Protein AF-A0A8K0CTD5-F1 (afdb_monomer)

Sequence (59 aa):
MLFDDRDHIRELALRRIIKAREAESSTKRRIFKPPKINFSARDYTEIIVWHKCQVTPPP

Organism: Ignelater luminosus (NCBI:txid2038154)

Radius of gyration: 18.68 Å; Cα contacts (8 Å, |Δi|>4): 27; chains: 1; bounding box: 34×33×41 Å

Solvent-accessible surface area (backbone atoms only — not comparable to full-atom values): 3907 Å² total; per-residue (Å²): 80,77,86,38,90,51,62,73,48,22,51,53,39,50,54,53,53,52,51,51,62,58,68,46,69,84,51,87,76,81,76,84,73,80,68,78,70,41,88,84,46,90,48,80,76,55,27,51,59,63,94,76,48,85,80,75,79,84,133

Secondary structure (DSSP, 8-state):
-TT-SSHHHHHHHHHHHHHHHHHGGGS------PPPB-TT-SSGGGTB-GGGS-PPPP-

Structure (mmCIF, N/CA/C/O backbone):
data_AF-A0A8K0CTD5-F1
#
_entry.id   AF-A0A8K0CTD5-F1
#
loop_
_atom_site.group_PDB
_atom_site.id
_atom_site.type_symbol
_atom_site.label_atom_id
_atom_site.label_alt_id
_atom_site.label_comp_id
_atom_site.label_asym_id
_atom_site.label_entity_id
_atom_site.label_seq_id
_atom_site.pdbx_PDB_ins_code
_atom_site.Cartn_x
_atom_site.Cartn_y
_atom_site.Cartn_z
_atom_site.occupancy
_atom_site.B_iso_or_equiv
_atom_site.auth_seq_id
_atom_site.auth_comp_id
_atom_site.auth_asym_id
_atom_site.auth_atom_id
_atom_site.pdbx_PDB_model_num
ATOM 1 N N . MET A 1 1 ? 4.719 -4.143 -18.942 1.00 72.00 1 MET A N 1
ATOM 2 C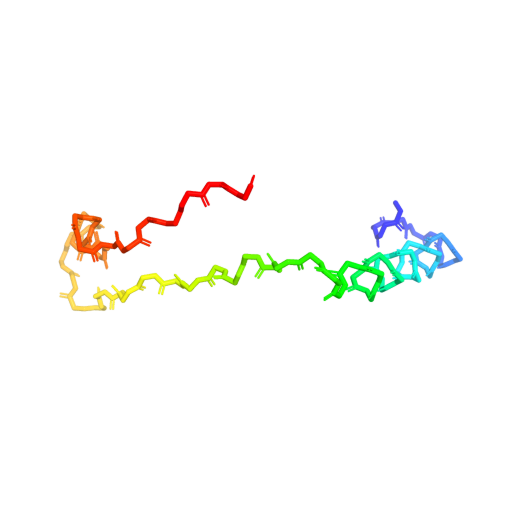 CA . MET A 1 1 ? 5.592 -2.958 -18.755 1.00 72.00 1 MET A CA 1
ATOM 3 C C . MET A 1 1 ? 6.426 -3.066 -17.486 1.00 72.00 1 MET A C 1
ATOM 5 O O . MET A 1 1 ? 7.627 -3.193 -17.619 1.00 72.00 1 MET A O 1
ATOM 9 N N . LEU A 1 2 ? 5.838 -3.070 -16.279 1.00 81.62 2 LEU A N 1
ATOM 10 C CA . LEU A 1 2 ? 6.621 -3.255 -15.041 1.00 81.62 2 LEU A CA 1
ATOM 11 C C . LEU A 1 2 ? 6.981 -4.727 -14.759 1.00 81.62 2 LEU A C 1
ATOM 13 O O . LEU A 1 2 ? 8.026 -5.012 -14.194 1.00 81.62 2 LEU A O 1
ATOM 17 N N . PHE A 1 3 ? 6.130 -5.652 -15.204 1.00 87.06 3 PHE A N 1
ATOM 18 C CA . PHE A 1 3 ? 6.370 -7.100 -15.196 1.00 87.06 3 PHE A CA 1
ATOM 19 C C . PHE A 1 3 ? 6.766 -7.623 -16.587 1.00 87.06 3 PHE A C 1
ATOM 21 O O . PHE A 1 3 ? 6.509 -8.771 -16.909 1.00 87.06 3 PHE A O 1
ATOM 28 N N . ASP A 1 4 ? 7.293 -6.754 -17.459 1.00 92.00 4 ASP A N 1
ATOM 29 C CA . ASP A 1 4 ? 7.844 -7.209 -18.743 1.00 92.00 4 ASP A CA 1
ATOM 30 C C . ASP A 1 4 ? 9.243 -7.794 -18.499 1.00 92.00 4 ASP A C 1
AT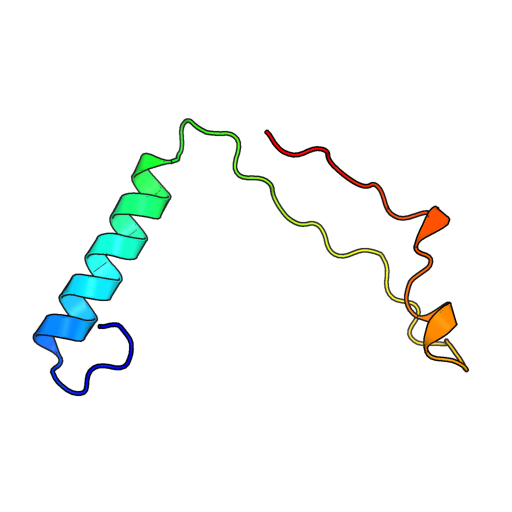OM 32 O O . ASP A 1 4 ? 10.020 -7.237 -17.710 1.00 92.00 4 ASP A O 1
ATOM 36 N N . ASP A 1 5 ? 9.563 -8.894 -19.175 1.00 93.00 5 ASP A N 1
ATOM 37 C CA . ASP A 1 5 ? 10.858 -9.572 -19.048 1.00 93.00 5 ASP A CA 1
ATOM 38 C C . ASP A 1 5 ? 12.001 -8.735 -19.629 1.00 93.00 5 ASP A C 1
ATOM 40 O O . ASP A 1 5 ? 13.147 -8.851 -19.201 1.00 93.00 5 ASP A O 1
ATOM 44 N N . ARG A 1 6 ? 11.695 -7.827 -20.562 1.00 96.00 6 ARG A N 1
ATOM 45 C CA . ARG A 1 6 ? 12.692 -6.946 -21.172 1.00 96.00 6 ARG A CA 1
ATOM 46 C C . ARG A 1 6 ? 13.039 -5.791 -20.241 1.00 96.00 6 ARG A C 1
ATOM 48 O O . ARG A 1 6 ? 12.211 -4.915 -19.975 1.00 96.00 6 ARG A O 1
ATOM 55 N N . ASP A 1 7 ? 14.303 -5.731 -19.835 1.00 94.25 7 ASP A N 1
ATOM 56 C CA . ASP A 1 7 ? 14.787 -4.745 -18.862 1.00 94.25 7 ASP A CA 1
ATOM 57 C C . ASP A 1 7 ? 14.556 -3.294 -19.300 1.00 94.25 7 ASP A C 1
ATOM 59 O O . ASP A 1 7 ? 14.082 -2.481 -18.507 1.00 94.25 7 ASP A O 1
ATOM 63 N N . HIS A 1 8 ? 14.771 -2.973 -20.580 1.00 94.25 8 HIS A N 1
ATOM 64 C CA . HIS A 1 8 ? 14.555 -1.617 -21.102 1.00 94.25 8 HIS A CA 1
ATOM 65 C C . HIS A 1 8 ? 13.087 -1.161 -20.997 1.00 94.25 8 HIS A C 1
ATOM 67 O O . HIS A 1 8 ? 12.810 0.022 -20.791 1.00 94.25 8 HIS A O 1
ATOM 73 N N . ILE A 1 9 ? 12.124 -2.086 -21.100 1.00 94.94 9 ILE A N 1
ATOM 74 C CA . ILE A 1 9 ? 10.697 -1.771 -20.936 1.00 94.94 9 ILE A CA 1
ATOM 75 C C . ILE A 1 9 ? 10.361 -1.556 -19.461 1.00 94.94 9 ILE A C 1
ATOM 77 O O . ILE A 1 9 ? 9.596 -0.643 -19.131 1.00 94.94 9 ILE A O 1
ATOM 81 N N . ARG A 1 10 ? 10.950 -2.360 -18.572 1.00 95.19 10 ARG A N 1
ATOM 82 C CA . ARG A 1 10 ? 10.774 -2.240 -17.122 1.00 95.19 10 ARG A CA 1
ATOM 83 C C . ARG A 1 10 ? 11.326 -0.925 -16.596 1.00 95.19 10 ARG A C 1
ATOM 85 O O . ARG A 1 10 ? 10.646 -0.217 -15.854 1.00 95.19 10 ARG A O 1
ATOM 92 N N . GLU A 1 11 ? 12.519 -0.567 -17.049 1.00 95.50 11 GLU A N 1
ATOM 93 C CA . GLU A 1 11 ? 13.160 0.699 -16.732 1.00 95.50 11 GLU A CA 1
ATOM 94 C C . GLU A 1 11 ? 12.323 1.885 -17.226 1.00 95.50 11 GLU A C 1
ATOM 96 O O . GLU A 1 11 ? 12.055 2.823 -16.470 1.00 95.50 11 GLU A O 1
ATOM 101 N N . LEU A 1 12 ? 11.832 1.825 -18.468 1.00 95.50 12 LEU A N 1
ATOM 102 C CA . LEU A 1 12 ? 10.962 2.862 -19.017 1.00 95.50 12 LEU A CA 1
ATOM 103 C C . LEU A 1 12 ? 9.667 3.016 -18.203 1.00 95.50 12 LEU A C 1
ATOM 105 O O . LEU A 1 12 ? 9.224 4.141 -17.956 1.00 95.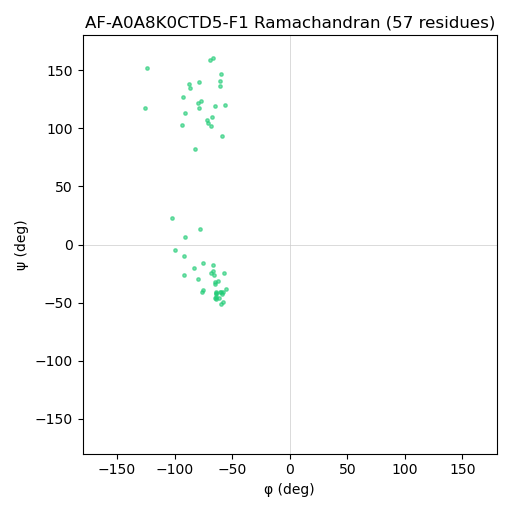50 12 LEU A O 1
ATOM 109 N N . ALA A 1 13 ? 9.067 1.906 -17.763 1.00 94.75 13 ALA A N 1
ATOM 110 C CA . ALA A 1 13 ? 7.875 1.915 -16.920 1.00 94.75 13 ALA A CA 1
ATOM 111 C C . ALA A 1 13 ? 8.145 2.566 -15.554 1.00 94.75 13 ALA A C 1
ATOM 113 O O . ALA A 1 13 ? 7.388 3.442 -15.131 1.00 94.75 13 ALA A O 1
ATOM 114 N N . LEU A 1 14 ? 9.248 2.191 -14.899 1.00 94.00 14 LEU A N 1
ATOM 115 C CA . LEU A 1 14 ? 9.689 2.770 -13.627 1.00 94.00 14 LEU A CA 1
ATOM 116 C C . LEU A 1 14 ? 9.893 4.284 -13.736 1.00 94.00 14 LEU A C 1
ATOM 118 O O . LEU A 1 14 ? 9.330 5.039 -12.943 1.00 94.00 14 LEU A O 1
ATOM 122 N N . ARG A 1 15 ? 10.619 4.738 -14.765 1.00 94.25 15 ARG A N 1
ATOM 123 C CA . ARG A 1 15 ? 10.861 6.168 -15.019 1.00 94.25 15 ARG A CA 1
ATOM 124 C C . ARG A 1 15 ? 9.558 6.947 -15.203 1.00 94.25 15 ARG A C 1
ATOM 126 O O . ARG A 1 15 ? 9.408 8.036 -14.653 1.00 94.25 15 ARG A O 1
ATOM 133 N N . ARG A 1 16 ? 8.593 6.390 -15.944 1.00 91.81 16 ARG A N 1
ATOM 134 C CA . ARG A 1 16 ? 7.275 7.017 -16.150 1.00 91.81 16 ARG A CA 1
ATOM 135 C C . ARG A 1 16 ? 6.479 7.135 -14.848 1.00 91.81 16 ARG A C 1
ATOM 137 O O . ARG A 1 16 ? 5.890 8.184 -14.610 1.00 91.81 16 ARG A O 1
ATOM 144 N N . ILE A 1 17 ? 6.494 6.107 -13.997 1.00 89.56 17 ILE A N 1
ATOM 145 C CA . ILE A 1 17 ? 5.799 6.125 -12.698 1.00 89.56 17 ILE A CA 1
ATOM 146 C C . ILE A 1 17 ? 6.409 7.165 -11.760 1.00 89.56 17 ILE A C 1
ATOM 148 O O . ILE A 1 17 ? 5.669 7.924 -11.137 1.00 89.56 17 ILE A O 1
ATOM 152 N N . ILE A 1 18 ? 7.741 7.215 -11.664 1.00 89.25 18 ILE A N 1
ATOM 153 C CA . ILE A 1 18 ? 8.445 8.197 -10.828 1.00 89.25 18 ILE A CA 1
ATOM 154 C C . ILE A 1 18 ? 8.095 9.613 -11.293 1.00 89.25 18 ILE A C 1
ATOM 156 O O . ILE A 1 18 ? 7.596 10.408 -10.500 1.00 89.25 18 ILE A O 1
ATOM 160 N N . LYS A 1 19 ? 8.223 9.886 -12.597 1.00 88.12 19 LYS A N 1
ATOM 161 C CA . LYS A 1 19 ? 7.912 11.199 -13.174 1.00 88.12 19 LYS A CA 1
ATOM 162 C C . LYS A 1 19 ? 6.455 11.619 -12.956 1.00 88.12 19 LYS A C 1
ATOM 164 O O . LYS A 1 19 ? 6.200 12.777 -12.647 1.00 88.12 19 LYS A O 1
ATOM 169 N N . ALA A 1 20 ? 5.496 10.699 -13.087 1.00 82.31 20 ALA A N 1
ATOM 170 C CA . ALA A 1 20 ? 4.085 10.986 -12.816 1.00 82.31 20 ALA A CA 1
ATOM 171 C C . ALA A 1 20 ? 3.845 11.331 -11.336 1.00 82.31 20 ALA A C 1
ATOM 173 O O . ALA A 1 20 ? 3.158 12.301 -11.023 1.00 82.31 20 ALA A O 1
ATOM 174 N N . ARG A 1 21 ? 4.472 10.588 -10.413 1.00 77.75 21 ARG A N 1
ATOM 175 C CA . ARG A 1 21 ? 4.387 10.862 -8.970 1.00 77.75 21 ARG A CA 1
ATOM 176 C C . ARG A 1 21 ? 5.019 12.199 -8.582 1.00 77.75 21 ARG A C 1
ATOM 178 O O . ARG A 1 21 ? 4.569 12.811 -7.617 1.00 77.75 21 ARG A O 1
ATOM 185 N N . GLU A 1 22 ? 6.059 12.635 -9.279 1.00 81.00 22 GLU A N 1
ATOM 186 C CA . GLU A 1 22 ? 6.688 13.943 -9.059 1.00 81.00 22 GLU A CA 1
ATOM 187 C C . GLU A 1 22 ? 5.852 15.087 -9.650 1.00 81.00 22 GLU A C 1
ATOM 189 O O . GLU A 1 22 ? 5.677 16.115 -8.997 1.00 81.00 22 GLU A O 1
ATOM 194 N N . ALA A 1 23 ? 5.277 14.894 -10.842 1.00 73.56 23 ALA A N 1
ATOM 195 C CA . ALA A 1 23 ? 4.449 15.893 -11.518 1.00 73.56 23 ALA A CA 1
ATOM 196 C C . ALA A 1 23 ? 3.150 16.218 -10.756 1.00 73.56 23 ALA A C 1
ATOM 198 O O . ALA A 1 23 ? 2.721 17.368 -10.736 1.00 73.56 23 ALA A O 1
ATOM 199 N N . GLU A 1 24 ? 2.557 15.239 -10.067 1.00 61.78 24 GLU A N 1
ATOM 200 C CA . GLU A 1 24 ? 1.343 15.431 -9.257 1.00 61.78 24 GLU A CA 1
ATOM 201 C C . GLU A 1 24 ? 1.585 16.093 -7.885 1.00 61.78 24 GLU A C 1
ATOM 203 O O . GLU A 1 24 ? 0.700 16.111 -7.033 1.00 61.78 24 GLU A O 1
ATOM 208 N N . SER A 1 25 ? 2.764 16.675 -7.644 1.00 57.03 25 SER A N 1
ATOM 209 C CA . SER A 1 25 ? 3.069 17.427 -6.414 1.00 57.03 25 SER A CA 1
ATOM 210 C C . SER A 1 25 ? 2.099 18.598 -6.144 1.00 57.03 25 SER A C 1
ATOM 212 O O . SER A 1 25 ? 1.900 18.981 -4.991 1.00 57.03 25 SER A O 1
ATOM 214 N N . SER A 1 26 ? 1.448 19.145 -7.180 1.00 59.38 26 SER A N 1
ATOM 215 C CA . SER A 1 26 ? 0.467 20.236 -7.050 1.00 59.38 26 SER A CA 1
ATOM 216 C C . SER A 1 26 ? -0.948 19.771 -6.681 1.00 59.38 26 SER A C 1
ATOM 218 O O . SER A 1 26 ? -1.740 20.561 -6.163 1.00 59.38 26 SER A O 1
ATOM 220 N N . THR A 1 27 ? -1.286 18.500 -6.909 1.00 64.56 27 THR A N 1
ATOM 221 C CA . THR A 1 27 ? -2.592 17.933 -6.566 1.00 64.56 27 THR A CA 1
ATOM 222 C C . THR A 1 27 ? -2.491 17.316 -5.174 1.00 64.56 27 THR A C 1
ATOM 224 O O . THR A 1 27 ? -1.591 16.523 -4.905 1.00 64.56 27 THR A O 1
ATOM 227 N N . LYS A 1 28 ? -3.389 17.678 -4.245 1.00 67.19 28 LYS A N 1
ATOM 228 C CA . LYS A 1 28 ? -3.411 17.102 -2.888 1.00 67.19 28 LYS A CA 1
ATOM 229 C C . LYS A 1 28 ? -3.585 15.583 -2.981 1.00 67.19 28 LYS A C 1
ATOM 231 O O . LYS A 1 28 ? -4.707 15.088 -3.044 1.00 67.19 28 LYS A O 1
ATOM 236 N N . ARG A 1 29 ? -2.476 14.836 -2.979 1.00 67.25 29 ARG A N 1
ATOM 237 C CA . ARG A 1 29 ? -2.496 13.373 -2.943 1.00 67.25 29 ARG A CA 1
ATOM 238 C C . ARG A 1 29 ? -3.289 12.939 -1.724 1.00 67.25 29 ARG A C 1
ATOM 240 O O . ARG A 1 29 ? -2.937 13.272 -0.591 1.00 67.25 29 ARG A O 1
ATOM 247 N N . ARG A 1 30 ? -4.369 12.194 -1.951 1.00 68.75 30 ARG A N 1
ATOM 248 C CA . ARG A 1 30 ? -5.161 11.627 -0.866 1.00 68.75 30 ARG A CA 1
ATOM 249 C C . ARG A 1 30 ? -4.322 10.556 -0.178 1.00 68.75 30 ARG A C 1
ATOM 251 O O . ARG A 1 30 ? -4.167 9.450 -0.684 1.00 68.75 30 ARG A O 1
ATOM 258 N N . ILE A 1 31 ? -3.755 10.899 0.974 1.00 71.81 31 I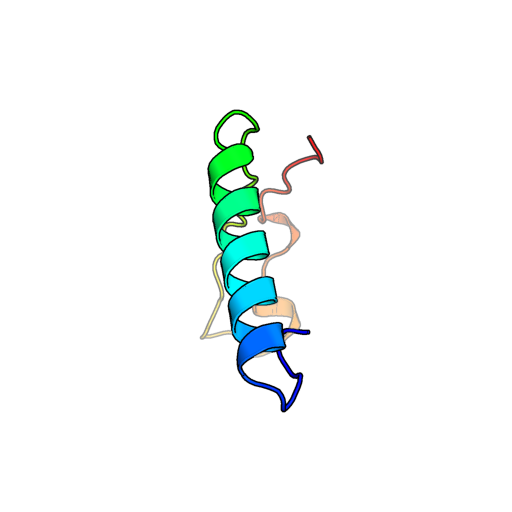LE A N 1
ATOM 259 C CA . ILE A 1 31 ? -3.048 9.936 1.816 1.00 71.81 31 ILE A CA 1
ATOM 260 C C . ILE A 1 31 ? -4.111 9.035 2.438 1.00 71.81 31 ILE A C 1
ATOM 262 O O . ILE A 1 31 ? -4.867 9.471 3.310 1.00 71.81 31 ILE A O 1
ATOM 266 N N . PHE A 1 32 ? -4.192 7.786 1.975 1.00 72.50 32 PHE A N 1
ATOM 267 C CA . PHE A 1 32 ? -5.019 6.787 2.636 1.00 72.50 32 PHE A CA 1
ATOM 268 C C . PHE A 1 32 ? -4.407 6.486 4.002 1.00 72.50 32 PHE A C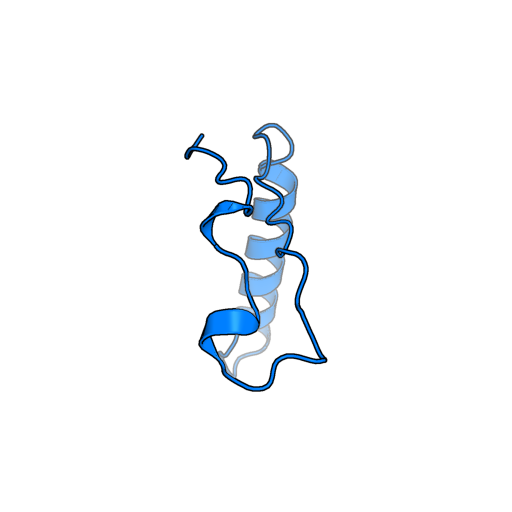 1
ATOM 270 O O . PHE A 1 32 ? -3.328 5.902 4.100 1.00 72.50 32 PHE A O 1
ATOM 277 N N . LYS A 1 33 ? -5.0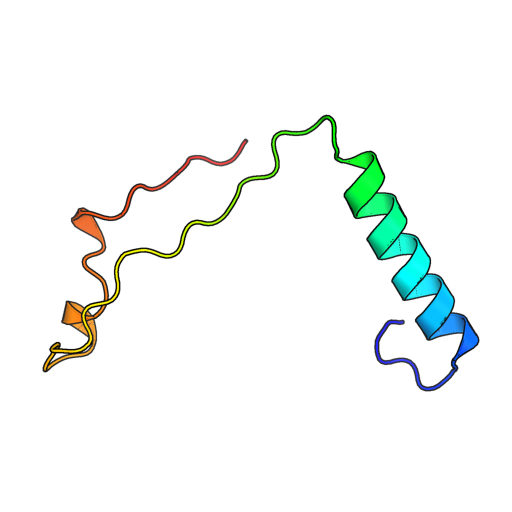86 6.923 5.062 1.00 78.25 33 LYS A N 1
ATOM 278 C CA . LYS A 1 33 ? -4.740 6.541 6.427 1.00 78.25 33 LYS A CA 1
ATOM 279 C C . LYS A 1 33 ? -5.540 5.286 6.763 1.00 78.25 33 LYS A C 1
ATOM 281 O O . LYS A 1 33 ? -6.767 5.385 6.821 1.00 78.25 33 LYS A O 1
ATOM 286 N N . PRO A 1 34 ? -4.891 4.125 6.947 1.00 77.94 34 PRO A N 1
ATOM 287 C CA . PRO A 1 34 ? -5.608 2.927 7.341 1.00 77.94 34 PRO A CA 1
ATOM 288 C C . PRO A 1 34 ? -6.300 3.166 8.693 1.00 77.94 34 PRO A C 1
ATOM 290 O O . PRO A 1 34 ? -5.732 3.835 9.565 1.00 77.94 34 PRO A O 1
ATOM 293 N N . PRO A 1 35 ? -7.532 2.666 8.873 1.00 83.38 35 PRO A N 1
ATOM 294 C CA . PRO A 1 35 ? -8.237 2.791 10.137 1.00 83.38 35 PRO A CA 1
ATOM 295 C C . PRO A 1 35 ? -7.537 1.986 11.234 1.00 83.38 35 PRO A C 1
ATOM 297 O O . PRO A 1 35 ? -6.758 1.072 10.964 1.00 83.38 35 PRO A O 1
ATOM 300 N N . LYS A 1 36 ? -7.818 2.324 12.495 1.00 87.94 36 LYS A N 1
ATOM 301 C CA . LYS A 1 36 ? -7.262 1.592 13.636 1.00 87.94 36 LYS A CA 1
ATOM 302 C C . LYS A 1 36 ? -7.804 0.160 13.635 1.00 87.94 36 LYS A C 1
ATOM 304 O O . LYS A 1 36 ? -9.010 -0.037 13.751 1.00 87.94 36 LYS A O 1
ATOM 309 N N . ILE A 1 37 ? -6.898 -0.806 13.524 1.00 90.25 37 ILE A N 1
ATOM 310 C CA . ILE A 1 37 ? -7.204 -2.239 13.517 1.00 90.25 37 ILE A CA 1
ATOM 311 C C . ILE A 1 37 ? -7.253 -2.754 14.961 1.00 90.25 37 ILE A C 1
ATOM 313 O O . ILE A 1 37 ? -6.376 -2.432 15.767 1.00 90.25 37 ILE A O 1
ATOM 317 N N . ASN A 1 38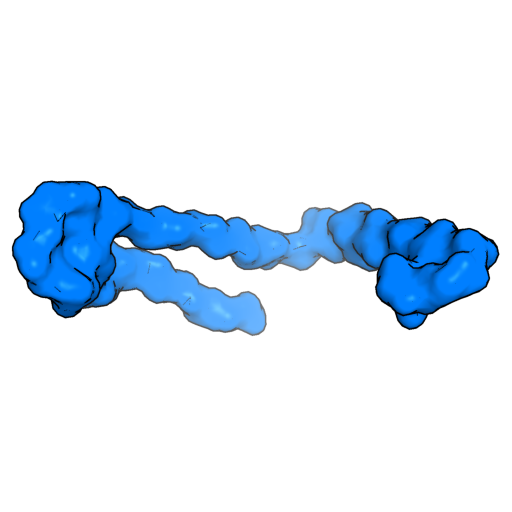 ? -8.271 -3.551 15.289 1.00 91.31 38 ASN A N 1
ATOM 318 C CA . ASN A 1 38 ? -8.384 -4.244 16.570 1.00 91.31 38 ASN A CA 1
ATOM 319 C C . ASN A 1 38 ? -7.808 -5.666 16.472 1.00 91.31 38 ASN A C 1
ATOM 321 O O . ASN A 1 38 ? -8.457 -6.567 15.952 1.00 91.31 38 ASN A O 1
ATOM 325 N N . PHE A 1 39 ? -6.601 -5.874 17.000 1.00 90.81 39 PHE A N 1
ATOM 326 C CA . PHE A 1 39 ? -5.952 -7.193 17.011 1.00 90.81 39 PHE A CA 1
ATOM 327 C C . PHE A 1 39 ? -6.531 -8.166 18.044 1.00 90.81 39 PHE A C 1
ATOM 329 O O . PHE A 1 39 ? -6.299 -9.365 17.942 1.00 90.81 39 PHE A O 1
ATOM 336 N N . SER A 1 40 ? -7.289 -7.667 19.019 1.00 93.81 40 SER A N 1
ATOM 337 C CA . SER A 1 40 ? -7.947 -8.494 20.037 1.00 93.81 40 SER A CA 1
ATOM 338 C C . SER A 1 40 ? -9.363 -8.918 19.629 1.00 93.81 40 SER A C 1
ATOM 340 O O . SER A 1 40 ? -10.096 -9.464 20.454 1.00 93.81 40 SER A O 1
ATOM 342 N N . ALA A 1 41 ? -9.772 -8.618 18.393 1.00 92.31 41 ALA A N 1
ATOM 343 C CA . ALA A 1 41 ? -11.080 -8.970 17.856 1.00 92.31 41 ALA A CA 1
ATOM 344 C C . ALA A 1 41 ? -11.275 -10.491 17.840 1.00 92.31 41 ALA A C 1
ATOM 346 O O . ALA A 1 41 ? -10.372 -11.240 17.462 1.00 92.31 41 ALA A O 1
ATOM 347 N N . ARG A 1 42 ? -12.465 -10.942 18.249 1.00 93.56 42 ARG A N 1
ATOM 348 C CA . ARG A 1 42 ? -12.838 -12.367 18.196 1.00 93.56 42 ARG A CA 1
ATOM 349 C C . ARG A 1 42 ? -13.539 -12.729 16.894 1.00 93.56 42 ARG A C 1
ATOM 351 O O . ARG A 1 42 ? -13.468 -13.880 16.478 1.00 93.56 42 ARG A O 1
ATOM 358 N N . ASP A 1 43 ? -14.181 -11.748 16.269 1.00 91.62 43 ASP A N 1
ATOM 359 C CA . ASP A 1 43 ? -14.840 -11.878 14.976 1.00 91.62 43 ASP A CA 1
ATOM 360 C C . ASP A 1 43 ? -14.296 -10.850 13.972 1.00 91.62 43 ASP A C 1
ATOM 362 O O . ASP A 1 43 ? -13.847 -9.761 14.339 1.00 91.62 43 ASP A O 1
ATOM 366 N N . TYR A 1 44 ? -14.342 -11.183 12.681 1.00 88.25 44 TYR A N 1
ATOM 367 C CA . TYR A 1 44 ? -13.781 -10.341 11.621 1.00 88.25 44 TYR A CA 1
ATOM 368 C C . TYR A 1 44 ? -14.520 -9.003 11.477 1.00 88.25 44 TYR A C 1
ATOM 370 O O . TYR A 1 44 ? -13.929 -8.006 11.053 1.00 88.25 44 TYR A O 1
ATOM 378 N N . THR A 1 45 ? -15.794 -8.961 11.873 1.00 88.50 45 THR A N 1
ATOM 379 C CA . THR A 1 45 ? -16.617 -7.745 11.873 1.00 88.50 45 THR A CA 1
ATOM 380 C C . THR A 1 45 ? -16.133 -6.702 12.886 1.00 88.50 45 THR A C 1
ATOM 382 O O . THR A 1 45 ? -16.354 -5.506 12.697 1.00 88.50 45 THR A O 1
ATOM 385 N N . GLU A 1 46 ? -15.406 -7.126 13.923 1.00 89.56 46 GLU A N 1
ATOM 386 C CA . GLU A 1 46 ? -14.894 -6.267 14.996 1.00 89.56 46 GLU A CA 1
ATOM 387 C C . GLU A 1 46 ? -13.477 -5.740 14.722 1.00 89.56 46 GLU A C 1
ATOM 389 O O . GLU A 1 46 ? -12.985 -4.869 15.446 1.00 89.56 46 GLU A O 1
ATOM 394 N N . ILE A 1 47 ? -12.808 -6.262 13.685 1.00 92.69 47 ILE A N 1
ATOM 395 C CA . ILE A 1 47 ? -11.430 -5.891 13.333 1.00 92.69 47 ILE A CA 1
ATOM 396 C C . ILE A 1 47 ? -11.363 -4.415 12.933 1.00 92.69 47 ILE A C 1
ATOM 398 O O . ILE A 1 47 ? -10.426 -3.709 13.316 1.00 92.69 47 ILE A O 1
ATOM 402 N N . ILE A 1 48 ? -12.359 -3.942 12.176 1.00 91.06 48 ILE A N 1
ATOM 403 C CA . ILE A 1 48 ? -12.461 -2.553 11.729 1.00 91.06 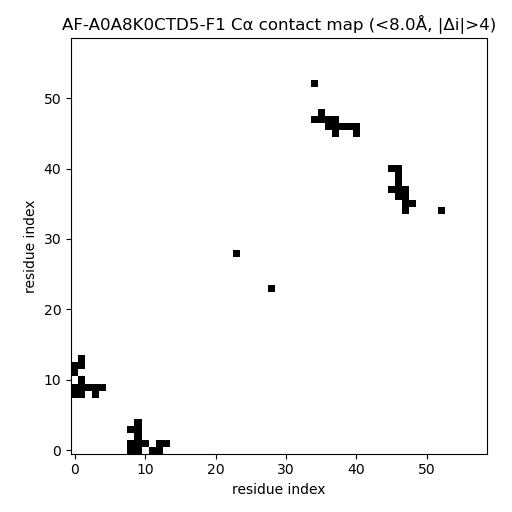48 ILE A CA 1
ATOM 404 C C . ILE A 1 48 ? -13.820 -1.994 12.127 1.0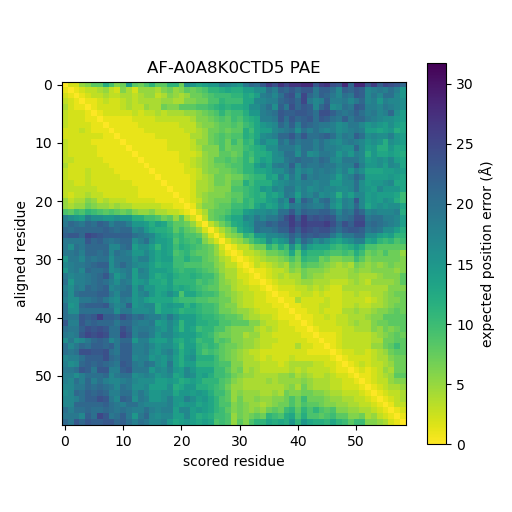0 91.06 48 ILE A C 1
ATOM 406 O O . ILE A 1 48 ? -14.868 -2.402 11.634 1.00 91.06 48 ILE A O 1
ATOM 410 N N . VAL A 1 49 ? -13.789 -0.971 12.975 1.00 87.94 49 VAL A N 1
ATOM 411 C CA . VAL A 1 49 ? -14.989 -0.245 13.382 1.00 87.94 49 VAL A CA 1
ATOM 412 C C . VAL A 1 49 ? -15.348 0.792 12.311 1.00 87.94 49 VAL A C 1
ATOM 414 O O . VAL A 1 49 ? -15.003 1.971 12.421 1.00 87.94 49 VAL A O 1
ATOM 417 N N . TRP A 1 50 ? -16.039 0.352 11.257 1.00 83.62 50 TRP A N 1
ATOM 418 C CA . TRP A 1 50 ? -16.356 1.169 10.075 1.00 83.62 50 TRP A CA 1
ATOM 419 C C . TRP A 1 50 ? -17.090 2.475 10.393 1.00 83.62 50 TRP A C 1
ATOM 421 O O . TRP A 1 50 ? -16.756 3.512 9.828 1.00 83.62 50 TRP A O 1
ATOM 431 N N . HIS A 1 51 ? -18.019 2.469 11.354 1.00 82.56 51 HIS A N 1
ATOM 432 C CA . HIS A 1 51 ? -18.778 3.668 11.736 1.00 82.56 51 HIS A CA 1
ATOM 433 C C . HIS A 1 51 ? -17.922 4.769 12.391 1.00 82.56 51 HIS A C 1
ATOM 435 O O . HIS A 1 51 ? -18.350 5.916 12.461 1.00 82.56 51 HIS A O 1
ATOM 441 N N . LYS A 1 52 ? -16.714 4.438 12.874 1.00 83.06 52 LYS A N 1
ATOM 442 C CA . LYS A 1 52 ? -15.745 5.406 13.421 1.00 83.06 52 LYS A CA 1
ATOM 443 C C . LYS A 1 52 ? -14.656 5.784 12.415 1.00 83.06 52 LYS A C 1
ATOM 445 O O . LYS A 1 52 ? -13.810 6.621 12.723 1.00 83.06 52 LYS A O 1
ATOM 450 N N . CYS A 1 53 ? -14.633 5.158 11.239 1.00 84.81 53 CYS A N 1
ATOM 451 C CA . CYS A 1 53 ? -13.631 5.438 10.221 1.00 84.81 53 CYS A CA 1
ATOM 452 C C . CYS A 1 53 ? -13.969 6.749 9.506 1.00 84.81 53 CYS A C 1
ATOM 454 O O . CYS A 1 53 ? -15.047 6.898 8.935 1.00 84.81 53 CYS A O 1
ATOM 456 N N . GLN A 1 54 ? -13.034 7.700 9.507 1.00 82.19 54 GLN A N 1
ATOM 457 C CA . GLN A 1 54 ? -13.206 8.958 8.788 1.00 82.19 54 GLN A CA 1
ATOM 458 C C . GLN A 1 54 ? -13.122 8.714 7.275 1.00 82.19 54 GLN A C 1
ATOM 460 O O . GLN A 1 54 ? -12.038 8.530 6.717 1.00 82.19 54 GLN A O 1
ATOM 465 N N . VAL A 1 55 ? -14.270 8.732 6.601 1.00 77.81 55 VAL A N 1
ATOM 466 C CA . VAL A 1 55 ? -14.334 8.663 5.139 1.00 77.81 55 VAL A CA 1
ATOM 467 C C . VAL A 1 55 ? -14.034 10.046 4.573 1.00 77.81 55 VAL A C 1
ATOM 469 O O . VAL A 1 55 ? -14.704 11.026 4.880 1.00 77.81 55 VAL A O 1
ATOM 472 N N . THR A 1 56 ? -13.002 10.133 3.742 1.00 73.06 56 THR A N 1
ATOM 473 C CA . THR A 1 56 ? -12.705 11.347 2.972 1.00 73.06 56 THR A CA 1
ATOM 474 C C . THR A 1 56 ? -13.475 11.317 1.639 1.00 73.06 56 THR A C 1
ATOM 476 O O . THR A 1 56 ? -13.562 10.254 1.016 1.00 73.06 56 THR A O 1
ATOM 479 N N . PRO A 1 57 ? -14.075 12.428 1.182 1.00 67.81 57 PRO A N 1
ATOM 480 C CA . PRO A 1 57 ? -14.702 12.479 -0.137 1.00 67.81 57 PRO A CA 1
ATOM 481 C C . PRO A 1 57 ? -13.640 12.414 -1.253 1.00 67.81 57 PRO A C 1
ATOM 483 O O . PRO A 1 57 ? -12.453 12.649 -0.989 1.00 67.81 57 PRO A O 1
ATOM 486 N N . PRO A 1 58 ? -14.021 12.027 -2.483 1.00 65.44 58 PRO A N 1
ATOM 487 C CA . PRO A 1 58 ? -13.145 12.184 -3.642 1.00 65.44 58 PRO A CA 1
ATOM 488 C C . PRO A 1 58 ? -12.792 13.674 -3.855 1.00 65.44 58 PRO A C 1
ATOM 490 O O . PRO A 1 58 ? -13.607 14.526 -3.494 1.00 65.44 58 PRO A O 1
ATOM 493 N N . PRO A 1 59 ? -11.576 13.983 -4.349 1.00 65.00 59 PRO A N 1
ATOM 494 C CA . PRO A 1 59 ? -11.177 15.345 -4.704 1.00 65.00 59 PRO A CA 1
ATOM 495 C C . PRO A 1 59 ? -11.951 15.892 -5.906 1.00 65.00 59 PRO A C 1
ATOM 497 O O . PRO A 1 59 ? -12.392 15.076 -6.749 1.00 65.00 59 PRO A O 1
#

Mean predicted aligned error: 10.66 Å

Foldseek 3Di:
DCPDPDPVVNVVVVVVVVVVVVVCPVPPPPDDDDAQADPVDPDPCRRHPVVPDDDDDDD

pLDDT: mean 83.26, std 10.83, range [57.03, 96.0]